Protein AF-A0A938B8J9-F1 (afdb_monomer_lite)

Sequence (115 aa):
MHTIDSPAFPAAQYGVRELRLFYRKISAIGLSNWVEVQVIGNTKKTKSLIAGNNKGAIMFRFQPVKTDSIRVLVLDTNDAKEAGKGTLREGTVRLIEIAVYGFEKKPVVPELSKM

Secondary structure (DSSP, 8-state):
---S-BTTB-HHHHSEEEEEEEEEEE-TTS-EEEEE--BTT---TT---B----SS-----B-----S-EEEEEEEETT-EE-SSSS-EE-----S------PPPPP--------

Foldseek 3Di:
DDFLCDPVRHQLQANQFKKWKWFWDQDPVGDTDTDTFAWPPDPDPPDSMDGGDSHRDDDTDTDDDDGPDMDMGRDDGNNWDDDDPDPDTDHDHDDDDDDDDDDDDPPPPPPPPDD

pLDDT: mean 81.4, std 15.61, range [35.19, 95.94]

Radius of gyration: 19.02 Å; chains: 1; bounding box: 40×34×68 Å

Structure (mmCIF, N/CA/C/O backbone):
data_AF-A0A938B8J9-F1
#
_entry.id   AF-A0A938B8J9-F1
#
loop_
_atom_site.group_PDB
_atom_site.id
_ato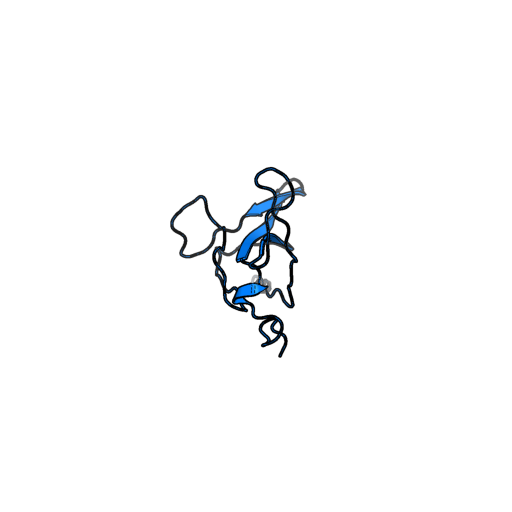m_site.type_symbol
_atom_site.label_atom_id
_atom_site.label_alt_id
_atom_site.label_comp_id
_atom_site.label_asym_id
_atom_site.label_entity_id
_atom_site.label_seq_id
_atom_site.pdbx_PDB_ins_code
_atom_site.Cartn_x
_atom_site.Cartn_y
_atom_site.Cartn_z
_atom_site.occupancy
_atom_site.B_iso_or_equiv
_atom_site.auth_seq_id
_atom_site.auth_comp_id
_atom_site.auth_asym_id
_atom_site.auth_atom_id
_atom_site.pdbx_PDB_model_num
ATOM 1 N N . MET A 1 1 ? -9.271 -20.268 2.394 1.00 36.16 1 MET A N 1
ATOM 2 C CA . MET A 1 1 ? -9.792 -18.897 2.203 1.00 36.16 1 MET A CA 1
ATOM 3 C C . MET A 1 1 ? -9.048 -18.006 3.182 1.00 36.16 1 MET A C 1
ATOM 5 O O . MET A 1 1 ? -9.275 -18.132 4.376 1.00 36.16 1 MET A O 1
ATOM 9 N N . HIS A 1 2 ? -8.076 -17.225 2.708 1.00 35.19 2 HIS A N 1
ATOM 10 C CA . HIS A 1 2 ? -7.199 -16.427 3.568 1.00 35.19 2 HIS A CA 1
ATOM 11 C C . HIS A 1 2 ? -7.536 -14.943 3.395 1.00 35.19 2 HIS A C 1
ATOM 13 O O . HIS A 1 2 ? -6.917 -14.231 2.615 1.00 35.19 2 HIS A O 1
ATOM 19 N N . THR A 1 3 ? -8.560 -14.483 4.108 1.00 46.53 3 THR A N 1
ATOM 20 C CA . THR A 1 3 ? -8.849 -13.056 4.286 1.00 46.53 3 THR A CA 1
ATOM 21 C C . THR A 1 3 ? -8.916 -12.773 5.781 1.00 46.53 3 THR A C 1
ATOM 23 O O . THR A 1 3 ? -9.487 -13.564 6.525 1.00 46.53 3 THR A O 1
ATOM 26 N N . ILE A 1 4 ? -8.331 -11.654 6.224 1.00 58.84 4 ILE A N 1
ATOM 27 C CA . ILE A 1 4 ? -8.404 -11.186 7.623 1.00 58.84 4 ILE A CA 1
ATOM 28 C C . ILE A 1 4 ? -9.851 -10.900 8.027 1.00 58.84 4 ILE A C 1
ATOM 30 O O . ILE A 1 4 ? -10.148 -10.887 9.212 1.00 58.84 4 ILE A O 1
ATOM 34 N N . ASP A 1 5 ? -10.750 -10.731 7.055 1.00 67.94 5 ASP A N 1
ATOM 35 C CA . ASP A 1 5 ? -12.166 -10.508 7.297 1.00 67.94 5 ASP A CA 1
ATOM 36 C C . ASP A 1 5 ? -12.831 -11.762 7.876 1.00 67.94 5 ASP A C 1
ATOM 38 O O . ASP A 1 5 ? -13.229 -12.691 7.171 1.00 67.94 5 ASP A O 1
ATOM 42 N N . SER A 1 6 ? -12.885 -11.789 9.199 1.00 75.12 6 SER A N 1
ATOM 43 C CA . SER A 1 6 ? -13.547 -12.806 10.001 1.00 75.12 6 SER A CA 1
ATOM 44 C C . SER A 1 6 ? -14.456 -12.109 11.010 1.00 75.12 6 SER A C 1
ATOM 46 O O . SER A 1 6 ? -14.201 -10.953 11.352 1.00 75.12 6 SER A O 1
ATOM 48 N N . PRO A 1 7 ? -15.472 -12.795 11.559 1.00 81.50 7 PRO A N 1
ATOM 49 C CA . PRO A 1 7 ? -16.316 -12.206 12.598 1.00 81.50 7 PRO A CA 1
ATOM 50 C C . PRO A 1 7 ? -15.530 -11.691 13.817 1.00 81.50 7 PRO A C 1
ATOM 52 O O . PRO A 1 7 ? -15.944 -10.719 14.438 1.00 81.50 7 PRO A O 1
ATOM 55 N N . ALA A 1 8 ? -14.391 -12.316 14.142 1.00 82.25 8 ALA A N 1
ATOM 56 C CA . ALA A 1 8 ? -13.532 -11.912 15.256 1.00 82.25 8 ALA A CA 1
ATOM 57 C C . ALA A 1 8 ? -12.623 -10.714 14.927 1.00 82.25 8 ALA A C 1
ATOM 59 O O . ALA A 1 8 ? -12.288 -9.939 15.819 1.00 82.25 8 ALA A O 1
ATOM 60 N N . PHE A 1 9 ? -12.228 -10.553 13.660 1.00 82.56 9 PHE A N 1
ATOM 61 C CA . PHE A 1 9 ? -11.332 -9.485 13.207 1.00 82.56 9 PHE A CA 1
ATOM 62 C C . PHE A 1 9 ? -11.840 -8.842 11.907 1.00 82.56 9 PHE A C 1
ATOM 64 O O . PHE A 1 9 ? -11.180 -8.936 10.874 1.00 82.56 9 PHE A O 1
ATOM 71 N N . PRO A 1 10 ? -13.010 -8.182 11.914 1.00 89.25 10 PRO A N 1
ATOM 72 C CA . PRO A 1 10 ? -13.586 -7.618 10.700 1.00 89.25 10 PRO A CA 1
ATOM 73 C C . PRO A 1 10 ? -12.675 -6.544 10.098 1.00 89.25 10 PRO A C 1
ATOM 75 O O . PRO A 1 10 ? -12.140 -5.681 10.802 1.00 89.25 10 PRO A O 1
ATOM 78 N N . ALA A 1 11 ? -12.527 -6.543 8.774 1.00 88.62 11 ALA A N 1
ATOM 79 C CA . ALA A 1 11 ? -11.613 -5.623 8.092 1.00 88.62 11 ALA A CA 1
ATOM 80 C C . ALA A 1 11 ? -11.991 -4.144 8.276 1.00 88.62 11 ALA A C 1
ATOM 82 O O . ALA A 1 11 ? -11.115 -3.277 8.338 1.00 88.62 11 ALA A O 1
ATOM 83 N N . ALA A 1 12 ? -13.285 -3.859 8.437 1.00 89.81 12 ALA A N 1
ATOM 84 C CA . ALA A 1 12 ? -13.790 -2.525 8.752 1.00 89.81 12 ALA A CA 1
ATOM 85 C C . ALA A 1 12 ? -13.231 -1.964 10.072 1.00 89.81 12 ALA A C 1
ATOM 87 O O . ALA A 1 12 ? -13.203 -0.749 10.244 1.00 89.81 12 ALA A O 1
ATOM 88 N N . GLN A 1 13 ? -12.776 -2.830 10.984 1.00 90.62 13 GLN A N 1
ATOM 89 C CA . GLN A 1 13 ? -12.197 -2.442 12.270 1.00 90.62 13 GLN A CA 1
ATOM 90 C C . GLN A 1 13 ? -10.684 -2.664 12.331 1.00 90.62 13 GLN A C 1
ATOM 92 O O . GLN A 1 13 ? -9.995 -1.850 12.923 1.00 90.62 13 GLN A O 1
ATOM 97 N N . TYR A 1 14 ? -10.155 -3.722 11.708 1.00 89.75 14 TYR A N 1
ATOM 98 C CA . TYR A 1 14 ? -8.754 -4.149 11.888 1.00 89.75 14 TYR A CA 1
ATOM 99 C C . TYR A 1 14 ? -7.910 -4.146 10.605 1.00 89.75 14 TYR A C 1
ATOM 101 O O . TYR A 1 14 ? -6.737 -4.526 10.630 1.00 89.75 14 TYR A O 1
ATOM 109 N N . GLY A 1 15 ? -8.508 -3.778 9.470 1.00 90.56 15 GLY A N 1
ATOM 110 C CA . GLY A 1 15 ? -7.855 -3.777 8.163 1.00 90.56 15 GLY A CA 1
ATOM 111 C C . GLY A 1 15 ? -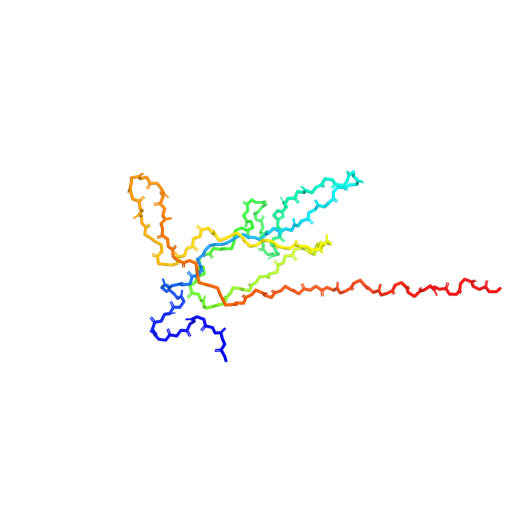6.947 -2.570 7.924 1.00 90.56 15 GLY A C 1
ATOM 112 O O . GLY A 1 15 ? -7.001 -1.561 8.629 1.00 90.56 15 GLY A O 1
ATOM 113 N N . VAL A 1 16 ? -6.127 -2.660 6.874 1.00 92.12 16 VAL A N 1
ATOM 114 C CA . VAL A 1 16 ? -5.362 -1.514 6.362 1.00 92.12 16 VAL A CA 1
ATOM 115 C C . VAL A 1 16 ? -6.323 -0.464 5.813 1.00 92.12 16 VAL A C 1
ATOM 117 O O . VAL A 1 16 ? -7.178 -0.777 4.983 1.00 92.12 16 VAL A O 1
ATOM 120 N N . ARG A 1 17 ? -6.152 0.777 6.270 1.00 91.12 17 ARG A N 1
ATOM 121 C CA . ARG A 1 17 ? -6.995 1.927 5.929 1.00 91.12 17 ARG A CA 1
ATOM 122 C C . ARG A 1 17 ? -6.386 2.748 4.808 1.00 91.12 17 ARG A C 1
ATOM 124 O O . ARG A 1 17 ? -7.092 3.149 3.881 1.00 91.12 17 ARG A O 1
ATOM 131 N N . GLU A 1 18 ? -5.080 2.988 4.911 1.00 91.06 18 GLU A N 1
ATOM 132 C CA . GLU A 1 18 ? -4.330 3.846 4.002 1.00 91.06 18 GLU A CA 1
ATOM 133 C C . GLU A 1 18 ? -2.990 3.221 3.614 1.00 91.06 18 GLU A C 1
ATOM 135 O O . GLU A 1 18 ? -2.227 2.767 4.471 1.00 91.06 18 GLU A O 1
ATOM 140 N N . LEU A 1 19 ? -2.679 3.225 2.318 1.00 92.31 19 LEU A N 1
ATOM 141 C CA . LEU A 1 19 ? -1.397 2.751 1.806 1.00 92.31 19 LEU A CA 1
ATOM 142 C C . LEU A 1 19 ? -0.952 3.488 0.541 1.00 92.31 19 LEU A C 1
ATOM 144 O O . LEU A 1 19 ? -1.742 4.126 -0.158 1.00 92.31 19 LEU A O 1
ATOM 148 N N . ARG A 1 20 ? 0.336 3.350 0.227 1.00 93.00 20 ARG A N 1
ATOM 149 C CA . ARG A 1 20 ? 0.954 3.763 -1.038 1.00 93.00 20 ARG A CA 1
ATOM 150 C C . ARG A 1 20 ? 1.748 2.616 -1.644 1.00 93.00 20 ARG A C 1
ATOM 152 O O . ARG A 1 20 ? 2.273 1.767 -0.924 1.00 93.00 20 ARG A O 1
ATOM 159 N N . LEU A 1 21 ? 1.871 2.627 -2.968 1.00 93.25 21 LEU A N 1
ATOM 160 C CA . LEU A 1 21 ? 2.653 1.648 -3.714 1.00 93.25 21 LEU A CA 1
ATOM 161 C C . LEU A 1 21 ? 3.819 2.330 -4.428 1.00 93.25 21 LEU A C 1
ATOM 163 O O . LEU A 1 21 ? 3.645 3.351 -5.092 1.00 93.25 21 LEU A O 1
ATOM 167 N N . PHE A 1 22 ? 4.998 1.733 -4.320 1.00 95.00 22 PHE A N 1
ATOM 168 C CA . PHE A 1 22 ? 6.224 2.199 -4.952 1.00 95.00 22 PHE A CA 1
ATOM 169 C C . PHE A 1 22 ? 6.841 1.086 -5.786 1.00 95.00 22 PHE A C 1
ATOM 171 O O . PHE A 1 22 ? 6.721 -0.092 -5.451 1.00 95.00 22 PHE A O 1
ATOM 178 N N . TYR A 1 23 ? 7.564 1.468 -6.830 1.00 94.94 23 TYR A N 1
ATOM 179 C CA . TYR A 1 23 ? 8.401 0.564 -7.605 1.00 94.94 23 TYR A CA 1
ATOM 180 C C . TYR A 1 23 ? 9.860 1.003 -7.547 1.00 94.94 23 TYR A C 1
ATOM 182 O O . TYR A 1 23 ? 10.169 2.193 -7.404 1.00 94.94 23 TYR A O 1
ATOM 190 N N . ARG A 1 24 ? 10.770 0.037 -7.662 1.00 95.94 24 ARG A N 1
ATOM 191 C CA . ARG A 1 24 ? 12.198 0.323 -7.762 1.00 95.94 24 ARG A CA 1
ATOM 192 C C . ARG A 1 24 ? 12.517 0.770 -9.185 1.00 95.94 24 ARG A C 1
ATOM 194 O O . ARG A 1 24 ? 12.295 0.031 -10.146 1.00 95.94 24 ARG A O 1
ATOM 201 N N . LYS A 1 25 ? 13.057 1.980 -9.321 1.00 94.25 25 LYS A N 1
ATOM 202 C CA . LYS A 1 25 ? 13.590 2.519 -10.574 1.00 94.25 25 LYS A CA 1
ATOM 203 C C . LYS A 1 25 ? 15.110 2.525 -10.495 1.00 94.25 25 LYS A C 1
ATOM 205 O O . LYS A 1 25 ? 15.673 3.207 -9.644 1.00 94.25 25 LYS A O 1
ATOM 210 N N . ILE A 1 26 ? 15.756 1.789 -11.392 1.00 91.25 26 ILE A N 1
ATOM 211 C CA . ILE A 1 26 ? 17.213 1.790 -11.550 1.00 91.25 26 ILE A CA 1
ATOM 212 C C . ILE A 1 26 ? 17.552 2.765 -12.680 1.00 91.25 26 ILE A C 1
ATOM 214 O O . ILE A 1 26 ? 16.976 2.687 -13.767 1.00 91.25 26 ILE A O 1
ATOM 218 N N . SER A 1 27 ? 18.418 3.739 -12.406 1.00 87.62 27 SER A N 1
ATOM 219 C CA . SER A 1 27 ? 18.899 4.693 -13.404 1.00 87.62 27 SER A CA 1
ATOM 220 C C . SER A 1 27 ? 19.911 4.038 -14.349 1.00 87.62 27 SER A C 1
ATOM 222 O O . SER A 1 27 ? 20.433 2.960 -14.072 1.00 87.62 27 SER A O 1
ATOM 224 N N . ALA A 1 28 ? 20.236 4.712 -15.456 1.00 86.44 28 ALA A N 1
ATOM 225 C CA . ALA A 1 28 ? 21.248 4.231 -16.400 1.00 86.44 28 ALA A CA 1
ATOM 226 C C . ALA A 1 28 ? 22.636 4.038 -15.756 1.00 86.44 28 ALA A C 1
ATOM 228 O O . ALA A 1 28 ? 23.408 3.205 -16.213 1.00 86.44 28 ALA A O 1
ATOM 229 N N . ILE A 1 29 ? 22.926 4.771 -14.675 1.00 89.75 29 ILE A N 1
ATOM 230 C CA . ILE A 1 29 ? 24.180 4.681 -13.912 1.00 89.75 29 ILE A CA 1
ATOM 231 C C . ILE A 1 29 ? 24.086 3.729 -12.704 1.00 89.75 29 ILE A C 1
ATOM 233 O O . ILE A 1 29 ? 24.916 3.787 -11.805 1.00 89.75 29 ILE A O 1
ATOM 237 N N . GLY A 1 30 ? 23.053 2.882 -12.636 1.00 88.06 30 GLY A N 1
ATOM 238 C CA . GLY A 1 30 ? 22.913 1.845 -11.605 1.00 88.06 30 GLY A CA 1
ATOM 239 C C . GLY A 1 30 ? 22.363 2.313 -10.252 1.00 88.06 30 GLY A C 1
ATOM 240 O O . GLY A 1 30 ? 22.157 1.487 -9.364 1.00 88.06 30 GLY A O 1
ATOM 241 N N . LEU A 1 31 ? 22.063 3.604 -10.075 1.00 89.88 31 LEU A N 1
ATOM 242 C CA . LEU A 1 31 ? 21.454 4.106 -8.837 1.00 89.88 31 LEU A CA 1
ATOM 243 C C . LEU A 1 31 ? 19.978 3.713 -8.763 1.00 89.88 31 LEU A C 1
ATOM 245 O O . LEU A 1 31 ? 19.227 3.918 -9.717 1.00 89.88 31 LEU A O 1
ATOM 249 N N . SER A 1 32 ? 19.541 3.198 -7.615 1.00 93.12 32 SER A N 1
ATOM 250 C CA . SER A 1 32 ? 18.140 2.838 -7.395 1.00 93.12 32 SER A CA 1
ATOM 251 C C . SER A 1 32 ? 17.402 3.869 -6.553 1.00 93.12 32 SER A C 1
ATOM 253 O O . SER A 1 32 ? 17.869 4.224 -5.476 1.00 93.12 32 SER A O 1
ATOM 255 N N . ASN A 1 33 ? 16.206 4.251 -6.994 1.00 94.38 33 ASN A N 1
ATOM 256 C CA . ASN A 1 33 ? 15.270 5.079 -6.239 1.00 94.38 33 ASN A CA 1
ATOM 257 C C . ASN A 1 33 ? 13.898 4.404 -6.163 1.00 94.38 33 ASN A C 1
ATOM 259 O O . ASN A 1 33 ? 13.502 3.677 -7.077 1.00 94.38 33 ASN A O 1
ATOM 263 N N . TRP A 1 34 ? 13.158 4.672 -5.088 1.00 94.94 34 TRP A N 1
ATOM 264 C CA . TRP A 1 34 ? 11.761 4.263 -4.962 1.00 94.94 34 TRP A CA 1
ATOM 265 C C . TRP A 1 34 ? 10.864 5.366 -5.497 1.00 94.94 34 TRP A C 1
ATOM 267 O O . TRP A 1 34 ? 10.921 6.499 -5.026 1.00 94.94 34 TRP A O 1
ATOM 277 N N . VAL A 1 35 ? 10.052 5.034 -6.494 1.00 93.69 35 VAL A N 1
ATOM 278 C CA . VAL A 1 35 ? 9.146 5.977 -7.152 1.00 93.69 35 VAL A CA 1
ATOM 279 C C . VAL A 1 35 ? 7.717 5.522 -6.897 1.00 93.69 35 VAL A C 1
ATOM 281 O O . VAL A 1 35 ? 7.409 4.341 -7.052 1.00 93.69 35 VAL A O 1
ATOM 284 N N . GLU A 1 36 ? 6.854 6.438 -6.459 1.00 92.88 36 GLU A N 1
ATOM 285 C CA . GLU A 1 36 ? 5.437 6.141 -6.230 1.00 92.88 36 GLU A CA 1
ATOM 286 C C . GLU A 1 36 ? 4.764 5.809 -7.572 1.00 92.88 36 GLU A C 1
ATOM 288 O O . GLU A 1 36 ? 5.007 6.480 -8.579 1.00 92.88 36 GLU A O 1
ATOM 293 N N . VAL A 1 37 ? 3.946 4.755 -7.614 1.00 91.19 37 VAL A N 1
ATOM 294 C CA . VAL A 1 37 ? 3.201 4.410 -8.834 1.00 91.19 37 VAL A CA 1
ATOM 295 C C . VAL A 1 37 ? 2.162 5.487 -9.130 1.00 91.19 37 VAL A C 1
ATOM 297 O O . VAL A 1 37 ? 1.655 6.135 -8.219 1.00 91.19 37 VAL A O 1
ATOM 300 N N . GLN A 1 38 ? 1.768 5.647 -10.391 1.00 88.56 38 GLN A N 1
ATOM 301 C CA . GLN A 1 38 ? 0.630 6.495 -10.744 1.00 88.56 38 GLN A CA 1
ATOM 302 C C . GLN A 1 38 ? -0.648 5.650 -10.807 1.00 88.56 38 GLN A C 1
ATOM 304 O O . GLN A 1 38 ? -0.800 4.837 -11.716 1.00 88.56 38 GLN A O 1
ATOM 309 N N . VAL A 1 39 ? -1.569 5.831 -9.859 1.00 88.38 39 VAL A N 1
ATOM 310 C CA . VAL A 1 39 ? -2.846 5.091 -9.827 1.00 88.38 39 VAL A CA 1
ATOM 311 C C . VAL A 1 39 ? -3.748 5.521 -10.995 1.00 88.38 39 VAL A C 1
ATOM 313 O O . VAL A 1 39 ? -3.932 6.712 -11.250 1.00 88.38 39 VAL A O 1
ATOM 316 N N . ILE A 1 40 ? -4.322 4.555 -11.717 1.00 85.94 40 ILE A N 1
ATOM 317 C CA . ILE A 1 40 ? -5.260 4.804 -12.823 1.00 85.94 40 ILE A CA 1
ATOM 318 C C . ILE A 1 40 ? -6.612 5.239 -12.249 1.00 85.94 40 ILE A C 1
ATOM 320 O O . ILE A 1 40 ? -7.102 4.651 -11.290 1.00 85.94 40 ILE A O 1
ATOM 324 N N . GLY A 1 41 ? -7.230 6.254 -12.857 1.00 77.38 41 GLY A N 1
ATOM 325 C CA . GLY A 1 41 ? -8.515 6.805 -12.407 1.00 77.38 41 GLY A CA 1
ATOM 326 C C . GLY A 1 41 ? -8.385 7.888 -11.336 1.00 77.38 41 GLY A C 1
ATOM 327 O O . GLY A 1 41 ? -9.383 8.498 -10.963 1.00 77.38 41 GLY A O 1
ATOM 328 N N . ASN A 1 42 ? -7.166 8.185 -10.880 1.00 66.94 42 ASN A N 1
ATOM 329 C CA . ASN A 1 42 ? -6.915 9.299 -9.981 1.00 66.94 42 ASN A CA 1
ATOM 330 C C . ASN A 1 42 ? -6.450 10.530 -10.772 1.00 66.94 42 ASN A C 1
ATOM 332 O O . ASN A 1 42 ? -5.342 10.570 -11.304 1.00 66.94 42 ASN A O 1
ATOM 336 N N . THR A 1 43 ? -7.318 11.534 -10.884 1.00 55.62 43 THR A N 1
ATOM 337 C CA . THR A 1 43 ? -7.074 12.752 -11.678 1.00 55.62 43 THR A CA 1
ATOM 338 C C . THR A 1 43 ? -6.199 13.780 -10.956 1.00 55.62 43 THR A C 1
ATOM 340 O O . THR A 1 43 ? -5.745 14.747 -11.568 1.00 55.62 43 THR A O 1
ATOM 343 N N . LYS A 1 44 ? -5.911 13.581 -9.663 1.00 56.66 44 LYS A N 1
ATOM 344 C CA . LYS A 1 44 ? -5.046 14.470 -8.881 1.00 56.66 44 LYS A CA 1
ATOM 345 C C . LYS A 1 44 ? -3.617 13.925 -8.881 1.00 56.66 44 LYS A C 1
ATOM 347 O O . LYS A 1 44 ? -3.336 12.912 -8.248 1.00 56.66 44 LYS A O 1
ATOM 352 N N . LYS A 1 45 ? -2.697 14.651 -9.534 1.00 51.22 45 LYS A N 1
ATOM 353 C CA . LYS A 1 45 ? -1.247 14.354 -9.645 1.00 51.22 45 LYS A CA 1
ATOM 354 C C . LYS A 1 45 ? -0.519 14.075 -8.314 1.00 51.22 45 LYS A C 1
ATOM 356 O O . LYS A 1 45 ? 0.626 13.648 -8.343 1.00 51.22 45 LYS A O 1
ATOM 361 N N . THR A 1 46 ? -1.141 14.333 -7.164 1.00 49.81 46 THR A N 1
ATOM 362 C CA . THR A 1 46 ? -0.497 14.359 -5.842 1.00 49.81 46 THR A CA 1
ATOM 363 C C . THR A 1 46 ? -1.006 13.321 -4.843 1.00 49.81 46 THR A C 1
ATOM 365 O O . THR A 1 46 ? -0.577 13.352 -3.692 1.00 49.81 46 THR A O 1
ATOM 368 N N . LYS A 1 47 ? -1.897 12.393 -5.218 1.00 58.12 47 LYS A N 1
ATOM 369 C CA . LYS A 1 47 ? -2.387 11.384 -4.263 1.00 58.12 47 LYS A CA 1
ATOM 370 C C . LYS A 1 47 ? -2.508 9.994 -4.876 1.00 58.12 47 LYS A C 1
ATOM 372 O O . LYS A 1 47 ? -3.613 9.510 -5.023 1.00 58.12 47 LYS A O 1
ATOM 377 N N . SER A 1 48 ? -1.401 9.295 -5.115 1.00 72.12 48 SER A N 1
ATOM 378 C CA . SER A 1 48 ? -1.436 7.826 -5.290 1.00 72.12 48 SER A CA 1
ATOM 379 C C . SER A 1 48 ? -1.727 7.064 -3.980 1.00 72.12 48 SER A C 1
ATOM 381 O O . SER A 1 48 ? -1.673 5.837 -3.935 1.00 72.12 48 SER A O 1
ATOM 383 N N . LEU A 1 49 ? -2.099 7.803 -2.929 1.00 83.00 49 LEU A N 1
ATOM 384 C CA . LEU A 1 49 ? -2.700 7.304 -1.705 1.00 83.00 49 LEU A CA 1
ATOM 385 C C . LEU A 1 49 ? -3.986 6.528 -2.010 1.00 83.00 49 LEU A C 1
ATOM 387 O O . LEU A 1 49 ? -4.965 7.091 -2.504 1.00 83.00 49 LEU A O 1
ATOM 391 N N . ILE A 1 50 ? -3.993 5.255 -1.639 1.00 85.31 50 ILE A N 1
ATOM 392 C CA . ILE A 1 50 ? -5.205 4.450 -1.535 1.00 85.31 50 ILE A CA 1
ATOM 393 C C . ILE A 1 50 ? -5.692 4.591 -0.098 1.00 85.31 50 ILE A C 1
ATOM 395 O O . ILE A 1 50 ? -4.976 4.201 0.820 1.00 85.31 50 ILE A O 1
ATOM 399 N N . ALA A 1 51 ? -6.860 5.201 0.096 1.00 86.31 51 ALA A N 1
ATOM 400 C CA . ALA A 1 51 ? -7.370 5.592 1.409 1.00 86.31 51 ALA A CA 1
ATOM 401 C C . ALA A 1 51 ? -8.802 5.118 1.653 1.00 86.31 51 ALA A C 1
ATOM 403 O O . ALA A 1 51 ? -9.551 4.841 0.715 1.00 86.31 51 ALA A O 1
ATOM 404 N N . GLY A 1 52 ? -9.183 5.104 2.932 1.00 82.75 52 GLY A N 1
ATOM 405 C CA . GLY A 1 52 ? -10.552 4.843 3.369 1.00 82.75 52 GLY A CA 1
ATOM 406 C C . GLY A 1 52 ? -10.998 3.402 3.151 1.00 82.75 52 GLY A C 1
ATOM 407 O O . GLY A 1 52 ? -12.197 3.145 3.066 1.00 82.75 52 GLY A O 1
ATOM 408 N N . ASN A 1 53 ? -10.059 2.460 3.037 1.00 84.94 53 ASN A N 1
ATOM 409 C CA . ASN A 1 53 ? -10.429 1.066 2.889 1.00 84.94 53 ASN A CA 1
ATOM 410 C C . ASN A 1 53 ? -11.044 0.532 4.191 1.00 84.94 53 ASN A C 1
ATOM 412 O O . ASN A 1 53 ? -10.389 0.443 5.227 1.00 84.94 53 ASN A O 1
ATOM 416 N N . ASN A 1 54 ? -12.305 0.130 4.105 1.00 86.44 54 ASN A N 1
ATOM 417 C CA . ASN A 1 54 ? -13.047 -0.555 5.162 1.00 86.44 54 ASN A CA 1
ATOM 418 C C . ASN A 1 54 ? -13.436 -1.986 4.758 1.00 86.44 54 ASN A C 1
ATOM 420 O O . ASN A 1 54 ? -14.263 -2.612 5.417 1.00 86.44 54 ASN A O 1
ATOM 424 N N . LYS A 1 55 ? -12.862 -2.494 3.661 1.00 82.06 55 LYS A N 1
ATOM 425 C CA . LYS A 1 55 ? -13.107 -3.834 3.126 1.00 82.06 55 LYS A CA 1
ATOM 426 C C . LYS A 1 55 ? -11.887 -4.724 3.354 1.00 82.06 55 LYS A C 1
ATOM 428 O O . LYS A 1 55 ? -10.766 -4.240 3.484 1.00 82.06 55 LYS A O 1
ATOM 433 N N . GLY A 1 56 ? -12.082 -6.041 3.361 1.00 82.56 56 GLY A N 1
ATOM 434 C CA . GLY A 1 56 ? -10.988 -7.011 3.521 1.00 82.56 56 GLY A CA 1
ATOM 435 C C . GLY A 1 56 ? -9.984 -7.061 2.367 1.00 82.56 56 GLY A C 1
ATOM 436 O O . GLY A 1 56 ? -8.927 -7.665 2.523 1.00 82.56 56 GLY A O 1
ATOM 437 N N . ALA A 1 57 ? -10.291 -6.432 1.229 1.00 87.75 57 ALA A N 1
ATOM 438 C CA . ALA A 1 57 ? -9.458 -6.447 0.034 1.00 87.75 57 ALA A CA 1
ATOM 439 C C . ALA A 1 57 ? -9.294 -5.043 -0.558 1.00 87.75 57 ALA A C 1
ATOM 441 O O . ALA A 1 57 ? -10.264 -4.297 -0.703 1.00 87.75 57 ALA A O 1
ATOM 442 N N . ILE A 1 58 ? -8.063 -4.726 -0.961 1.00 88.25 58 ILE A N 1
ATOM 443 C CA . ILE A 1 58 ? -7.704 -3.485 -1.646 1.00 88.25 58 ILE A CA 1
ATOM 444 C C . ILE A 1 58 ? -7.275 -3.840 -3.068 1.00 88.25 58 ILE A C 1
ATOM 446 O O . ILE A 1 58 ? -6.238 -4.466 -3.273 1.00 88.25 58 ILE A O 1
ATOM 450 N N . MET A 1 59 ? -8.068 -3.426 -4.056 1.00 89.38 59 MET A N 1
ATOM 451 C CA . MET A 1 59 ? -7.783 -3.653 -5.474 1.00 89.38 59 MET A CA 1
ATOM 452 C C . MET A 1 59 ? -7.690 -2.315 -6.201 1.00 89.38 59 MET A C 1
ATOM 454 O O . MET A 1 59 ? -8.634 -1.527 -6.184 1.00 89.38 59 MET A O 1
ATOM 458 N N . PHE A 1 60 ? -6.566 -2.059 -6.865 1.00 87.75 60 PHE A N 1
ATOM 459 C CA . PHE A 1 60 ? -6.371 -0.864 -7.681 1.00 87.75 60 PHE A CA 1
ATOM 460 C C . PHE A 1 60 ? -5.493 -1.174 -8.892 1.00 87.75 60 PHE A C 1
ATOM 462 O O . PHE A 1 60 ? -4.759 -2.160 -8.920 1.00 87.75 60 PHE A O 1
ATOM 469 N N . ARG A 1 61 ? -5.578 -0.315 -9.908 1.00 90.44 61 ARG A N 1
ATOM 470 C CA . ARG A 1 61 ? -4.727 -0.365 -11.100 1.00 90.44 61 ARG A CA 1
ATOM 471 C C . ARG A 1 61 ? -3.795 0.837 -11.104 1.00 90.44 61 ARG A C 1
ATOM 473 O O . ARG A 1 61 ? -4.166 1.913 -10.642 1.00 90.44 61 ARG A O 1
ATOM 480 N N . PHE A 1 62 ? -2.604 0.674 -11.656 1.00 90.31 62 PHE A N 1
ATOM 481 C CA . PHE A 1 62 ? -1.620 1.742 -11.803 1.00 90.31 62 PHE A CA 1
ATOM 482 C C . PHE A 1 62 ? -1.006 1.705 -13.204 1.00 90.31 62 PHE A C 1
ATOM 484 O O . PHE A 1 62 ? -1.113 0.698 -13.905 1.00 90.31 62 PHE A O 1
ATOM 491 N N . GLN A 1 63 ? -0.418 2.824 -13.631 1.00 89.69 63 GLN A N 1
ATOM 492 C CA . GLN A 1 63 ? 0.273 2.918 -14.914 1.00 89.69 63 GLN A CA 1
ATOM 493 C C . GLN A 1 63 ? 1.367 1.845 -14.987 1.00 89.69 63 GLN A C 1
ATOM 495 O O . GLN A 1 63 ? 2.140 1.736 -14.035 1.00 89.69 63 GLN A O 1
ATOM 500 N N . PRO A 1 64 ? 1.452 1.053 -16.072 1.00 91.31 64 PRO A N 1
ATOM 501 C CA . PRO A 1 64 ? 2.439 -0.013 -16.177 1.00 91.31 64 PRO A CA 1
ATOM 502 C C . PRO A 1 64 ? 3.869 0.496 -15.971 1.00 91.31 64 PRO A C 1
ATOM 504 O O . PRO A 1 64 ? 4.280 1.493 -16.564 1.00 91.31 64 PRO A O 1
ATOM 507 N N . VAL A 1 65 ? 4.645 -0.219 -15.156 1.00 91.12 65 VAL A N 1
ATOM 508 C CA . VAL A 1 65 ? 6.060 0.081 -14.901 1.00 91.12 65 VAL A CA 1
ATOM 509 C C . VAL A 1 65 ? 6.910 -1.161 -15.117 1.00 91.12 65 VAL A C 1
ATOM 511 O O . VAL A 1 65 ? 6.495 -2.276 -14.807 1.00 91.12 65 VAL A O 1
ATOM 514 N N . LYS A 1 66 ? 8.127 -0.968 -15.628 1.00 91.00 66 LYS A N 1
ATOM 515 C CA . LYS A 1 66 ? 9.142 -2.021 -15.685 1.00 91.00 66 LYS A CA 1
ATOM 516 C C . LYS A 1 66 ? 9.971 -1.966 -14.407 1.00 91.00 66 LYS A C 1
ATOM 518 O O . LYS A 1 66 ? 10.663 -0.977 -14.172 1.00 91.00 66 LYS A O 1
ATOM 523 N N . THR A 1 67 ? 9.902 -3.015 -13.599 1.00 91.69 67 THR A N 1
ATOM 524 C CA . THR A 1 67 ? 10.616 -3.106 -12.324 1.00 91.69 67 THR A CA 1
ATOM 525 C C . THR A 1 67 ? 10.837 -4.565 -11.936 1.00 91.69 67 THR A C 1
ATOM 527 O O . THR A 1 67 ? 10.127 -5.447 -12.410 1.00 91.69 67 THR A O 1
ATOM 530 N N . ASP A 1 68 ? 11.825 -4.798 -11.083 1.00 91.31 68 ASP A N 1
ATOM 531 C CA . ASP A 1 68 ? 12.105 -6.063 -10.402 1.00 91.31 68 ASP A CA 1
ATOM 532 C C . ASP A 1 68 ? 11.516 -6.095 -8.983 1.00 91.31 68 ASP A C 1
ATOM 534 O O . ASP A 1 68 ? 11.599 -7.109 -8.296 1.00 91.31 68 ASP A O 1
ATOM 538 N N . SER A 1 69 ? 10.989 -4.971 -8.486 1.00 93.69 69 SER A N 1
ATOM 539 C CA . SER A 1 69 ? 10.628 -4.836 -7.078 1.00 93.69 69 SER A CA 1
ATOM 540 C C . SER A 1 69 ? 9.526 -3.813 -6.844 1.00 93.69 69 SER A C 1
ATOM 542 O O . SER A 1 69 ? 9.541 -2.695 -7.365 1.00 93.69 69 SER A O 1
ATOM 544 N N . ILE A 1 70 ? 8.603 -4.187 -5.963 1.00 94.38 70 ILE A N 1
ATOM 545 C CA . ILE A 1 70 ? 7.497 -3.361 -5.490 1.00 94.38 70 ILE A CA 1
ATOM 546 C C . ILE A 1 70 ? 7.607 -3.207 -3.974 1.00 94.38 70 ILE A C 1
ATOM 548 O O . ILE A 1 70 ? 8.059 -4.111 -3.274 1.00 94.38 70 ILE A O 1
ATOM 552 N N . ARG A 1 71 ? 7.186 -2.053 -3.459 1.00 95.06 71 ARG A N 1
ATOM 553 C CA . ARG A 1 71 ? 7.104 -1.761 -2.029 1.00 95.06 71 ARG A CA 1
ATOM 554 C C . ARG A 1 71 ? 5.724 -1.214 -1.699 1.00 95.06 71 ARG A C 1
ATOM 556 O O . ARG A 1 71 ? 5.284 -0.237 -2.301 1.00 95.06 71 ARG A O 1
ATOM 563 N N . VAL A 1 72 ? 5.086 -1.812 -0.700 1.00 93.81 72 VAL A N 1
ATOM 564 C CA . VAL A 1 72 ? 3.862 -1.296 -0.083 1.00 93.81 72 VAL A CA 1
ATOM 565 C C . VAL A 1 72 ? 4.253 -0.518 1.168 1.00 93.81 72 VAL A C 1
ATOM 567 O O . VAL A 1 72 ? 4.941 -1.048 2.035 1.00 93.81 72 VAL A O 1
ATOM 570 N N . LEU A 1 73 ? 3.827 0.739 1.256 1.00 93.69 73 LEU A N 1
ATOM 571 C CA . LEU A 1 73 ? 3.938 1.549 2.463 1.00 93.69 73 LEU A CA 1
ATOM 572 C C . LEU A 1 73 ? 2.550 1.663 3.085 1.00 93.69 73 LEU A C 1
ATOM 574 O O . LEU A 1 73 ? 1.688 2.345 2.532 1.00 93.69 73 LEU A O 1
ATOM 578 N N . VAL A 1 74 ? 2.339 0.998 4.217 1.00 92.50 74 VAL A N 1
ATOM 579 C CA . VAL A 1 74 ? 1.123 1.166 5.017 1.00 92.50 74 VAL A CA 1
ATOM 580 C C . VAL A 1 74 ? 1.268 2.441 5.835 1.00 92.50 74 VAL A C 1
ATOM 582 O O . VAL A 1 74 ? 2.260 2.617 6.537 1.00 92.50 74 VAL A O 1
ATOM 585 N N . LEU A 1 75 ? 0.301 3.340 5.693 1.00 91.06 75 LEU A N 1
ATOM 586 C CA . LEU A 1 75 ? 0.275 4.624 6.389 1.00 91.06 75 LEU A CA 1
ATOM 587 C C . LEU A 1 75 ? -0.682 4.597 7.570 1.00 91.06 75 LEU A C 1
ATOM 589 O O . LEU A 1 75 ? -0.444 5.297 8.548 1.00 91.06 75 LEU A O 1
ATOM 593 N N . ASP A 1 76 ? -1.756 3.809 7.472 1.00 91.88 76 ASP A N 1
ATOM 594 C CA . ASP A 1 76 ? -2.738 3.732 8.542 1.00 91.88 76 ASP A CA 1
ATOM 595 C C . ASP A 1 76 ? -3.585 2.452 8.513 1.00 91.88 76 ASP A C 1
ATOM 597 O O . ASP A 1 76 ? -3.737 1.790 7.480 1.00 91.88 76 ASP A O 1
ATOM 601 N N . THR A 1 77 ? -4.185 2.138 9.657 1.00 93.06 77 THR A N 1
ATOM 602 C CA . THR A 1 77 ? -5.044 0.968 9.904 1.00 93.06 77 THR A CA 1
ATOM 603 C C . THR A 1 77 ? -6.339 1.398 10.590 1.00 93.06 77 THR A C 1
ATOM 605 O O . THR A 1 77 ? -6.395 2.447 11.228 1.00 93.06 77 THR A O 1
ATOM 608 N N . ASN A 1 78 ? -7.412 0.624 10.429 1.00 92.25 78 ASN A N 1
ATOM 609 C CA . ASN A 1 78 ? -8.727 0.976 10.976 1.00 92.25 78 ASN A CA 1
ATOM 610 C C . ASN A 1 78 ? -8.767 0.942 12.516 1.00 92.25 78 ASN A C 1
ATOM 612 O O . ASN A 1 78 ? -9.592 1.634 13.110 1.00 92.25 78 ASN A O 1
ATOM 616 N N . ASP A 1 79 ? -7.845 0.215 13.157 1.00 92.38 79 ASP A N 1
ATOM 617 C CA . ASP A 1 79 ? -7.701 0.142 14.614 1.00 92.38 79 ASP A CA 1
ATOM 618 C C . ASP A 1 79 ? -6.665 1.127 15.168 1.00 92.38 79 ASP A C 1
ATOM 620 O O . ASP A 1 79 ? -6.413 1.122 16.375 1.00 92.38 79 ASP A O 1
ATOM 624 N N . ALA A 1 80 ? -6.075 1.979 14.322 1.00 93.69 80 ALA A N 1
ATOM 625 C CA . ALA A 1 80 ? -5.057 2.919 14.760 1.00 93.69 80 ALA A CA 1
ATOM 626 C C . ALA A 1 80 ? -5.627 3.970 15.718 1.00 93.69 80 ALA A C 1
ATOM 628 O O . ALA A 1 80 ? -6.581 4.685 15.388 1.00 93.69 80 ALA A O 1
ATOM 629 N N . LYS A 1 81 ? -4.988 4.122 16.876 1.00 92.94 81 LYS A N 1
ATOM 630 C CA . LYS A 1 81 ? -5.340 5.092 17.920 1.00 92.94 81 LYS A CA 1
ATOM 631 C C . LYS A 1 81 ? -4.230 6.119 18.074 1.00 92.94 81 LYS A C 1
ATOM 633 O O . LYS A 1 81 ? -3.087 5.860 17.710 1.00 92.94 81 LYS A O 1
ATOM 638 N N . GLU A 1 82 ? -4.567 7.290 18.599 1.00 90.25 82 GLU A N 1
ATOM 639 C CA . GLU A 1 82 ? -3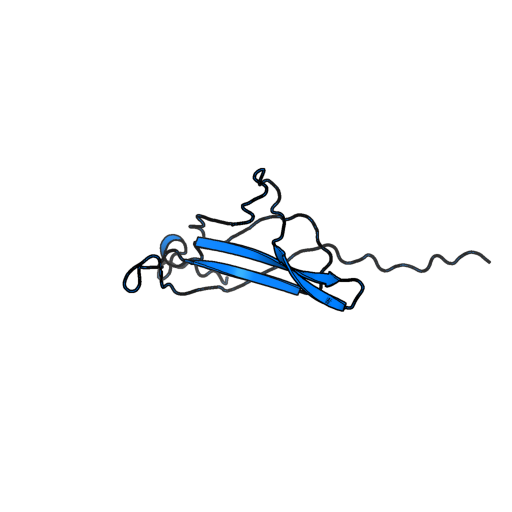.556 8.276 18.979 1.00 90.25 82 GLU A CA 1
ATOM 640 C C . GLU A 1 82 ? -2.634 7.685 20.050 1.00 90.25 82 GLU A C 1
ATOM 642 O O . GLU A 1 82 ? -3.101 7.085 21.020 1.00 90.25 82 GLU A O 1
ATOM 647 N N . ALA A 1 83 ? -1.329 7.848 19.857 1.00 85.62 83 ALA A N 1
ATOM 648 C CA . ALA A 1 83 ? -0.310 7.396 20.788 1.00 85.62 83 ALA A CA 1
ATOM 649 C C . ALA A 1 83 ? 0.540 8.593 21.226 1.00 85.62 83 ALA A C 1
ATOM 651 O O . ALA A 1 83 ? 1.265 9.201 20.438 1.00 85.62 83 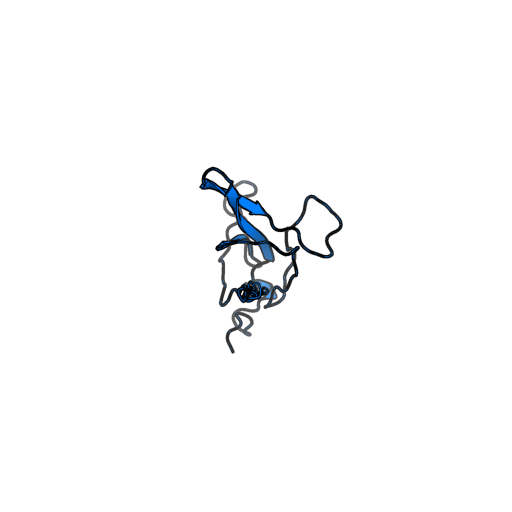ALA A O 1
ATOM 652 N N . GLY A 1 84 ? 0.436 8.950 22.507 1.00 80.62 84 GLY A N 1
ATOM 653 C CA . GLY A 1 84 ? 1.159 10.080 23.092 1.00 80.62 84 GLY A CA 1
ATOM 654 C C . GLY A 1 84 ? 0.544 11.449 22.772 1.00 80.62 84 GLY A C 1
ATOM 655 O O . GLY A 1 84 ? -0.671 11.593 22.674 1.00 80.62 84 GLY A O 1
ATOM 656 N N . LYS A 1 85 ? 1.389 12.486 22.678 1.00 72.06 85 LYS A N 1
ATOM 657 C CA . LYS A 1 85 ? 0.984 13.860 22.331 1.00 72.06 85 LYS A CA 1
ATOM 658 C C . LYS A 1 85 ? 1.352 14.156 20.875 1.00 72.06 85 LYS A C 1
ATOM 660 O O . LYS A 1 85 ? 2.530 14.102 20.533 1.00 72.06 85 LYS A O 1
ATOM 665 N N . GLY A 1 86 ? 0.378 14.538 20.048 1.00 71.12 86 GLY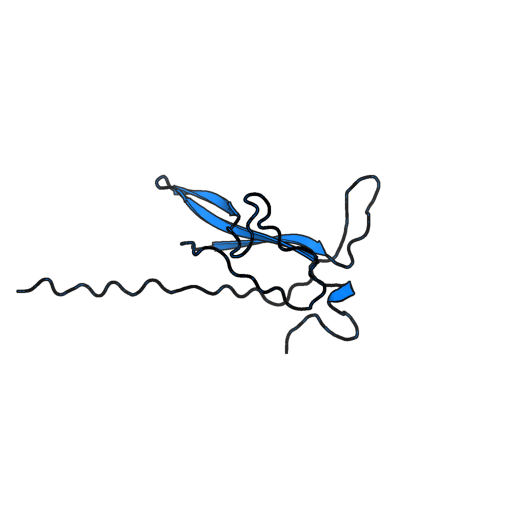 A N 1
ATOM 666 C CA . GLY A 1 86 ? 0.594 14.976 18.662 1.00 71.12 86 GLY A CA 1
ATOM 667 C C . GLY A 1 86 ? -0.171 14.140 17.634 1.00 71.12 86 GLY A C 1
ATOM 668 O O . GLY A 1 86 ? -1.207 13.571 17.943 1.00 71.12 86 GLY A O 1
ATOM 669 N N . THR A 1 87 ? 0.336 14.079 16.399 1.00 75.81 87 THR A N 1
ATOM 670 C CA . THR A 1 87 ? -0.284 13.359 15.264 1.00 75.81 87 THR A CA 1
ATOM 671 C C . THR A 1 87 ? 0.140 11.892 15.157 1.00 75.81 87 THR A C 1
ATOM 673 O O . THR A 1 87 ? -0.140 11.240 14.149 1.00 75.81 87 THR A O 1
ATOM 676 N N . LEU A 1 88 ? 0.857 11.375 16.157 1.00 81.75 88 LEU A N 1
ATOM 677 C CA . LEU A 1 88 ? 1.379 10.016 16.137 1.00 81.75 88 LEU A CA 1
ATOM 678 C C . LEU A 1 88 ? 0.241 9.034 16.424 1.00 81.75 88 LEU A C 1
ATOM 680 O O . LEU A 1 88 ? -0.489 9.168 17.407 1.00 81.75 88 LEU A O 1
ATOM 684 N N . ARG A 1 89 ? 0.065 8.072 15.520 1.00 88.25 89 ARG A N 1
ATOM 685 C CA . ARG A 1 89 ? -0.956 7.033 15.619 1.00 88.25 89 ARG A CA 1
ATOM 686 C C . ARG A 1 89 ? -0.287 5.672 15.608 1.00 88.25 89 ARG A C 1
ATOM 688 O O . ARG A 1 89 ? 0.606 5.434 14.799 1.00 88.25 89 ARG A O 1
ATOM 695 N N . GLU A 1 90 ? -0.748 4.790 16.478 1.00 90.94 90 GLU A N 1
ATOM 696 C CA . GLU A 1 90 ? -0.301 3.405 16.561 1.00 90.94 90 GLU A CA 1
ATOM 697 C C . GLU A 1 90 ? -1.457 2.472 16.230 1.00 90.94 90 GLU A C 1
ATOM 699 O O . GLU A 1 90 ? -2.561 2.608 16.755 1.00 90.94 90 GLU A O 1
ATOM 704 N N . GLY A 1 91 ? -1.187 1.512 15.355 1.00 90.00 91 GLY A N 1
ATOM 705 C CA . GLY A 1 91 ? -2.112 0.465 14.954 1.00 90.00 91 GLY A CA 1
ATOM 706 C C . GLY A 1 91 ? -1.335 -0.773 14.530 1.00 90.00 91 GLY A C 1
ATOM 707 O O . GLY A 1 91 ? -0.107 -0.749 14.428 1.00 90.00 91 GLY A O 1
ATOM 708 N N . THR A 1 92 ? -2.038 -1.878 14.308 1.00 90.88 92 THR A N 1
ATOM 709 C CA . THR A 1 92 ? -1.389 -3.144 13.951 1.00 90.88 92 THR A CA 1
ATOM 710 C C . THR A 1 92 ? -1.601 -3.435 12.475 1.00 90.88 92 THR A C 1
ATOM 712 O O . THR A 1 92 ? -2.726 -3.629 12.017 1.00 90.88 92 THR A O 1
ATOM 715 N N . VAL A 1 93 ? -0.507 -3.523 11.719 1.00 90.81 93 VAL A N 1
ATOM 716 C CA . VAL A 1 93 ? -0.572 -3.920 10.310 1.00 90.81 93 VAL A CA 1
ATOM 717 C C . VAL A 1 93 ? -0.877 -5.410 10.219 1.00 90.81 93 VAL A C 1
ATOM 719 O O . VAL A 1 93 ? -0.092 -6.246 10.660 1.00 90.81 93 VAL A O 1
ATOM 722 N N . ARG A 1 94 ? -2.015 -5.743 9.609 1.00 88.12 94 ARG A N 1
ATOM 723 C CA . ARG A 1 94 ? -2.429 -7.120 9.334 1.00 88.12 94 ARG A CA 1
ATOM 724 C C . ARG A 1 94 ? -2.586 -7.279 7.826 1.00 88.12 94 ARG A C 1
ATOM 726 O O . ARG A 1 94 ? -3.463 -6.666 7.221 1.00 88.12 94 ARG A O 1
ATOM 733 N N . LEU A 1 95 ? -1.715 -8.080 7.221 1.00 86.56 95 LEU A N 1
ATOM 734 C CA . LEU A 1 95 ? -1.713 -8.396 5.794 1.00 86.56 95 LEU A CA 1
ATOM 735 C C . LEU A 1 95 ? -1.526 -9.901 5.629 1.00 86.56 95 LEU A C 1
ATOM 737 O O . LEU A 1 95 ? -0.663 -10.485 6.276 1.00 86.56 95 LEU A O 1
ATOM 741 N N . ILE A 1 96 ? -2.334 -10.512 4.768 1.00 87.19 96 ILE A N 1
ATOM 742 C CA . ILE A 1 96 ? -2.199 -11.934 4.426 1.00 87.19 96 ILE A CA 1
ATOM 743 C C . ILE A 1 96 ? -1.455 -12.088 3.108 1.00 87.19 96 ILE A C 1
ATOM 745 O O . ILE A 1 96 ? -0.526 -12.881 3.011 1.00 87.19 96 ILE A O 1
ATOM 749 N N . GLU A 1 97 ? -1.879 -11.343 2.091 1.00 89.19 97 GLU A N 1
ATOM 750 C CA . GLU A 1 97 ? -1.406 -11.533 0.729 1.00 89.19 97 GLU A CA 1
ATOM 751 C C . GLU A 1 97 ? -1.244 -10.191 0.022 1.00 89.19 97 GLU A C 1
ATOM 753 O O . GLU A 1 97 ? -2.054 -9.273 0.179 1.00 89.19 97 GLU A O 1
ATOM 758 N N . ILE A 1 98 ? -0.184 -10.101 -0.777 1.00 91.12 98 ILE A N 1
ATOM 759 C CA . ILE A 1 98 ? 0.033 -9.037 -1.749 1.00 91.12 98 ILE A CA 1
ATOM 760 C C . ILE A 1 98 ? 0.287 -9.723 -3.088 1.00 91.12 98 ILE A C 1
ATOM 762 O O . ILE A 1 98 ? 1.306 -10.389 -3.258 1.00 91.12 98 ILE A O 1
ATOM 766 N N . ALA A 1 99 ? -0.622 -9.527 -4.039 1.00 92.25 99 ALA A N 1
ATOM 767 C CA . ALA A 1 99 ? -0.481 -10.025 -5.400 1.00 92.25 99 ALA A CA 1
ATOM 768 C C . ALA A 1 99 ? -0.292 -8.854 -6.371 1.00 92.25 99 ALA A C 1
ATOM 770 O O . ALA A 1 99 ? -1.065 -7.892 -6.365 1.00 92.25 99 ALA A O 1
ATOM 771 N N . VAL A 1 100 ? 0.741 -8.936 -7.212 1.00 91.00 100 VAL A N 1
ATOM 772 C CA . VAL A 1 100 ? 1.034 -7.946 -8.253 1.00 91.00 100 VAL A CA 1
ATOM 773 C C . VAL A 1 100 ? 0.985 -8.638 -9.603 1.00 91.00 100 VAL A C 1
ATOM 775 O O . VAL A 1 100 ? 1.642 -9.653 -9.812 1.00 91.00 100 VAL A O 1
ATOM 778 N N . TYR A 1 101 ? 0.219 -8.063 -10.524 1.00 90.31 101 TYR A N 1
ATOM 779 C CA . TYR A 1 101 ? 0.014 -8.608 -11.859 1.00 90.31 101 TYR A CA 1
ATOM 780 C C . TYR A 1 101 ? 0.638 -7.681 -12.898 1.00 90.31 101 TYR A C 1
ATOM 782 O O . TYR A 1 101 ? 0.550 -6.456 -12.791 1.00 90.31 101 TYR A O 1
ATOM 790 N N . GLY A 1 102 ? 1.248 -8.267 -13.920 1.00 85.19 102 GLY A N 1
ATOM 791 C CA . GLY A 1 102 ? 1.855 -7.544 -15.027 1.00 85.19 102 GLY A CA 1
ATOM 792 C C . GLY A 1 102 ? 1.950 -8.424 -16.262 1.00 85.19 102 GLY A C 1
ATOM 793 O O . GLY A 1 102 ? 1.701 -9.626 -16.206 1.00 85.19 102 GLY A O 1
ATOM 794 N N . PHE A 1 103 ? 2.304 -7.814 -17.388 1.00 78.88 103 PHE A N 1
ATOM 795 C CA . PHE A 1 103 ? 2.626 -8.564 -18.594 1.00 78.88 103 PHE A CA 1
ATOM 796 C C . PHE A 1 103 ? 4.084 -9.010 -18.518 1.00 78.88 103 PHE A C 1
ATOM 79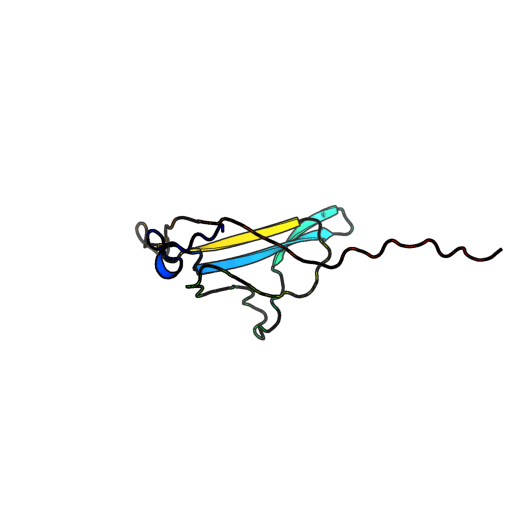8 O O . PHE A 1 103 ? 4.973 -8.183 -18.297 1.00 78.88 103 PHE A O 1
ATOM 805 N N . GLU A 1 104 ? 4.339 -10.299 -18.726 1.00 64.94 104 GLU A N 1
ATOM 806 C CA . GLU A 1 104 ? 5.698 -10.764 -18.966 1.00 64.94 104 GLU A CA 1
ATOM 807 C C . GLU A 1 104 ? 6.240 -10.112 -20.240 1.00 64.94 104 GLU A C 1
ATOM 809 O O . GLU A 1 104 ? 5.518 -9.869 -21.216 1.00 64.94 104 GLU A O 1
ATOM 814 N N . LYS A 1 105 ? 7.539 -9.803 -20.240 1.00 57.31 105 LYS A N 1
ATOM 815 C CA . LYS A 1 105 ? 8.215 -9.370 -21.458 1.00 57.31 105 LYS A CA 1
ATOM 816 C C . LYS A 1 105 ? 8.077 -10.526 -22.452 1.00 57.31 105 LYS A C 1
ATOM 818 O O . LYS A 1 105 ? 8.605 -11.599 -22.174 1.00 57.31 105 LYS A O 1
ATOM 823 N N . LYS A 1 106 ? 7.380 -10.327 -23.582 1.00 53.62 106 LYS A N 1
ATOM 824 C CA . LYS A 1 106 ? 7.367 -11.334 -24.657 1.00 53.62 106 LYS A CA 1
ATOM 825 C C . LYS A 1 106 ? 8.821 -11.746 -24.921 1.00 53.62 106 LYS A C 1
ATOM 827 O O . LYS A 1 106 ? 9.656 -10.841 -25.063 1.00 53.62 106 LYS A O 1
ATOM 832 N N . PRO A 1 107 ? 9.147 -13.051 -24.948 1.00 46.84 107 PRO A N 1
ATOM 833 C CA . PRO A 1 107 ? 10.476 -13.473 -25.345 1.00 46.84 107 PRO A CA 1
ATOM 834 C C . PRO A 1 107 ? 10.758 -12.852 -26.710 1.00 46.84 107 PRO A C 1
ATOM 836 O O . PRO A 1 107 ? 9.918 -12.895 -27.611 1.00 46.84 107 PRO A O 1
ATOM 839 N N . VAL A 1 108 ? 11.913 -12.198 -26.830 1.00 53.53 108 VAL A N 1
ATOM 840 C CA . VAL A 1 108 ? 12.414 -11.772 -28.132 1.00 53.53 108 VAL A CA 1
ATOM 841 C C . VAL A 1 108 ? 12.713 -13.071 -28.861 1.00 53.53 108 VAL A C 1
ATOM 843 O O . VAL A 1 108 ? 13.735 -13.696 -28.598 1.00 53.53 108 VAL A O 1
ATOM 846 N N . VAL A 1 109 ? 11.784 -13.530 -29.699 1.00 56.19 109 VAL A N 1
ATOM 847 C CA . VAL A 1 109 ? 12.104 -14.533 -30.710 1.00 56.19 109 VAL A CA 1
ATOM 848 C C . VAL A 1 109 ? 13.130 -13.839 -31.600 1.00 56.19 109 VAL A C 1
ATOM 850 O O . VAL A 1 109 ? 12.795 -12.787 -32.149 1.00 56.19 109 VAL A O 1
ATOM 853 N N . PRO A 1 110 ? 14.381 -14.324 -31.692 1.00 52.50 110 PRO A N 1
ATOM 854 C CA . PRO A 1 110 ? 15.294 -13.815 -32.695 1.00 52.50 110 PRO A CA 1
ATOM 855 C C . PRO A 1 110 ? 14.604 -14.084 -34.027 1.00 52.50 110 PRO A C 1
ATOM 857 O O . PRO A 1 110 ? 14.426 -15.243 -34.404 1.00 52.50 110 PRO A O 1
ATOM 860 N N . GLU A 1 111 ? 14.121 -13.037 -34.696 1.00 52.78 111 GLU A N 1
ATOM 861 C CA . GLU A 1 111 ? 13.776 -13.174 -36.099 1.00 52.78 111 GLU A CA 1
ATOM 862 C C . GLU A 1 111 ? 15.027 -13.741 -36.754 1.00 52.78 111 GLU A C 1
ATOM 864 O O . GLU A 1 111 ? 16.106 -13.154 -36.655 1.00 52.78 111 GLU A O 1
ATOM 869 N N . LEU A 1 112 ? 14.892 -14.928 -37.346 1.00 53.66 112 LEU A N 1
ATOM 870 C CA . LEU A 1 112 ? 15.817 -15.418 -38.348 1.00 53.66 112 LEU A CA 1
ATOM 871 C C . LEU A 1 112 ? 15.877 -14.321 -39.408 1.00 53.66 112 LEU A C 1
ATOM 873 O O . LEU A 1 112 ? 15.043 -14.263 -40.315 1.00 53.66 112 LEU A O 1
ATOM 877 N N . SER A 1 113 ? 16.821 -13.398 -39.236 1.00 44.12 113 SER A N 1
ATOM 878 C CA . SER A 1 113 ? 17.263 -12.471 -40.255 1.00 44.12 113 SER A CA 1
ATOM 879 C C . SER A 1 113 ? 17.845 -13.346 -41.351 1.00 44.12 113 SER A C 1
ATOM 881 O O . SER A 1 113 ? 18.985 -13.794 -41.277 1.00 44.12 113 SER A O 1
ATOM 883 N N . LYS A 1 114 ? 16.915 -13.698 -42.236 1.00 49.19 114 LYS A N 1
ATOM 884 C CA . LYS A 1 114 ? 16.992 -14.319 -43.546 1.00 49.19 114 LYS A CA 1
ATOM 885 C C . LYS A 1 114 ? 18.421 -14.548 -44.037 1.00 49.19 114 LYS A C 1
ATOM 887 O O . LYS A 1 114 ? 19.207 -13.610 -44.144 1.00 49.19 114 LYS A O 1
ATOM 892 N N . MET A 1 115 ? 18.664 -15.826 -44.332 1.00 42.75 115 MET A N 1
ATOM 893 C CA . MET A 1 115 ? 19.583 -16.308 -45.365 1.00 42.75 115 MET A CA 1
ATOM 894 C C . MET A 1 115 ? 19.627 -15.387 -46.586 1.00 42.75 115 MET A C 1
ATOM 896 O O . MET A 1 115 ? 18.552 -14.846 -46.944 1.00 42.75 115 MET A O 1
#